Protein 2QAI (pdb70)

InterPro domains:
  IPR008218 ATPase, V1 complex, subunit F [PF01990] (3-89)
  IPR022944 ATPase, V1 complex, subunit F, bacterial/archaeal [MF_00312] (1-102)
  IPR036906 ATPase, V1 complex, subunit F superfamily [G3DSA:3.40.50.10580] (1-103)
  IPR036906 ATPase, V1 complex, subunit F superfamily [SSF159468] (3-101)

Solvent-accessible surface area: 10572 Å² total

Sequence (179 aa):
KIVVGDSDTVVGFRLAGVHEAYEYDESLESVERARNKLRELLERDDVGIILITERLAQRIGSLPEVKFPIILQIPDKFDILRDVVRRAIKIVVGDSDTVVGFRLAGVHEAYEYDESLESVERARNKLRELLERDDVGIILITERLAQRIGSLPEVKFPIILQIPDEDILRDVVRRAIGV

Structure (mmCIF, N/CA/C/O backbone):
data_2QAI
#
_entry.id   2QAI
#
_cell.length_a   55.814
_cell.length_b   55.814
_cell.length_c   159.177
_cell.angle_alpha   90.00
_cell.angle_beta   90.00
_cell.angle_gamma   90.00
#
_symmetry.space_group_name_H-M   'P 41 21 2'
#
loop_
_entity.id
_entity.type
_entity.pdbx_description
1 polymer 'V-type ATP synthase subunit F'
2 water water
#
loop_
_atom_site.group_PDB
_atom_site.id
_atom_site.type_symbol
_atom_site.label_atom_id
_atom_site.label_alt_id
_atom_site.label_comp_id
_atom_site.label_asym_id
_atom_site.label_entity_id
_atom_site.label_seq_id
_atom_site.pdbx_PDB_ins_code
_atom_site.Cartn_x
_atom_site.Cartn_y
_atom_site.Cartn_z
_atom_site.occupancy
_atom_site.B_iso_or_equiv
_atom_site.auth_seq_id
_atom_site.auth_comp_id
_atom_site.auth_asym_id
_atom_site.auth_atom_id
_atom_site.pdbx_PDB_model_num
ATOM 9 N N . LYS A 1 2 ? 9.969 34.844 57.094 1.00 47.09 2 LYS A N 1
ATOM 10 C CA . LYS A 1 2 ? 8.991 35.734 57.708 1.00 43.45 2 LYS A CA 1
ATOM 11 C C . LYS A 1 2 ? 9.010 35.908 59.220 1.00 38.37 2 LYS A C 1
ATOM 12 O O . LYS A 1 2 ? 9.509 35.066 59.971 1.00 39.25 2 LYS A O 1
ATOM 18 N N . ILE A 1 3 ? 8.457 37.036 59.644 1.00 35.59 3 ILE A N 1
ATOM 19 C CA . ILE A 1 3 ? 8.342 37.377 61.047 1.00 31.57 3 ILE A CA 1
ATOM 20 C C . ILE A 1 3 ? 6.851 37.326 61.361 1.00 32.08 3 ILE A C 1
ATOM 21 O O . ILE A 1 3 ? 6.045 38.051 60.758 1.00 28.18 3 ILE A O 1
ATOM 26 N N . VAL A 1 4 ? 6.499 36.462 62.306 1.00 30.79 4 VAL A N 1
ATOM 27 C CA . VAL A 1 4 ? 5.112 36.264 62.697 1.00 32.37 4 VAL A CA 1
ATOM 28 C C . VAL A 1 4 ? 4.823 36.670 64.131 1.00 31.77 4 VAL A C 1
ATOM 29 O O . VAL A 1 4 ? 5.625 36.422 65.033 1.00 35.29 4 VAL A O 1
ATOM 33 N N . VAL A 1 5 ? 3.671 37.301 64.335 1.00 30.22 5 VAL A N 1
ATOM 34 C CA . VAL A 1 5 ? 3.267 37.697 65.664 1.00 31.77 5 VAL A CA 1
ATOM 35 C C . VAL A 1 5 ? 1.980 36.973 66.065 1.00 34.62 5 VAL A C 1
ATOM 36 O O . VAL A 1 5 ? 1.029 36.866 65.277 1.00 33.57 5 VAL A O 1
ATOM 48 N N . GLY A 1 7 ? -0.779 36.953 69.314 1.00 25.58 7 GLY A N 1
ATOM 49 C CA . GLY A 1 7 ? -1.187 37.645 70.521 1.00 28.72 7 GLY A CA 1
ATOM 50 C C . GLY A 1 7 ? -2.650 38.067 70.495 1.00 30.91 7 GLY A C 1
ATOM 51 O O . GLY A 1 7 ? -3.421 37.626 69.644 1.00 31.68 7 GLY A O 1
ATOM 52 N N . ASP A 1 8 ? -3.025 38.918 71.441 1.00 34.06 8 ASP A N 1
ATOM 53 C CA . ASP A 1 8 ? -4.389 39.424 71.543 1.00 36.67 8 ASP A CA 1
ATOM 54 C C . ASP A 1 8 ? -4.605 40.434 70.427 1.00 36.91 8 ASP A C 1
ATOM 55 O O . ASP A 1 8 ? -3.649 40.869 69.776 1.00 39.10 8 ASP A O 1
ATOM 60 N N . SER A 1 9 ? -5.859 40.820 70.226 1.00 35.98 9 SER A N 1
ATOM 61 C CA . SER A 1 9 ? -6.216 41.771 69.180 1.00 38.48 9 SER A CA 1
ATOM 62 C C . SER A 1 9 ? -5.458 43.092 69.230 1.00 38.25 9 SER A C 1
ATOM 63 O O . SER A 1 9 ? -4.987 43.575 68.197 1.00 39.14 9 SER A O 1
ATOM 66 N N . ASP A 1 10 ? -5.338 43.683 70.414 1.00 40.40 10 ASP A N 1
ATOM 67 C CA . ASP A 1 10 ? -4.633 44.961 70.538 1.00 43.57 10 ASP A CA 1
ATOM 68 C C . ASP A 1 10 ? -3.187 44.857 70.087 1.00 41.14 10 ASP A C 1
ATOM 69 O O . ASP A 1 10 ? -2.744 45.577 69.188 1.00 42.80 10 ASP A O 1
ATOM 74 N N . THR A 1 11 ? -2.455 43.948 70.715 1.00 38.86 11 THR A N 1
ATOM 75 C CA . THR A 1 11 ? -1.056 43.750 70.390 1.00 39.92 11 THR A CA 1
ATOM 76 C C . THR A 1 11 ? -0.846 43.520 68.900 1.00 39.50 11 THR A C 1
ATOM 77 O O . THR A 1 11 ? 0.096 44.050 68.309 1.00 40.57 11 THR A O 1
ATOM 81 N N . VAL A 1 12 ? -1.730 42.731 68.297 1.00 39.05 12 VAL A N 1
ATOM 82 C CA . VAL A 1 12 ? -1.635 42.414 66.877 1.00 36.44 12 VAL A CA 1
ATOM 83 C C . VAL A 1 12 ? -1.807 43.637 65.971 1.00 36.74 12 VAL A C 1
ATOM 84 O O . VAL A 1 12 ? -1.096 43.782 64.981 1.00 39.41 12 VAL A O 1
ATOM 88 N N . VAL A 1 13 ? -2.747 44.514 66.308 1.00 37.76 13 VAL A N 1
ATOM 89 C CA . VAL A 1 13 ? -2.964 45.727 65.523 1.00 35.97 13 VAL A CA 1
ATOM 90 C C . VAL A 1 13 ? -1.645 46.489 65.400 1.00 32.22 13 VAL A C 1
ATOM 91 O O . VAL A 1 13 ? -1.182 46.779 64.298 1.00 30.09 13 VAL A O 1
ATOM 95 N N . GLY A 1 14 ? -1.055 46.813 66.550 1.00 31.65 14 GLY A N 1
ATOM 96 C CA . GLY A 1 14 ? 0.196 47.550 66.580 1.00 29.38 14 GLY A CA 1
ATOM 97 C C . GLY A 1 14 ? 1.313 46.912 65.779 1.00 28.90 14 GLY A C 1
ATOM 98 O O . GLY A 1 14 ? 1.948 47.568 64.948 1.00 28.29 14 GLY A O 1
ATOM 99 N N . PHE A 1 15 ? 1.543 45.625 66.016 1.00 30.33 15 PHE A N 1
ATOM 100 C CA . PHE A 1 15 ? 2.596 44.905 65.317 1.00 32.88 15 PHE A CA 1
ATOM 101 C C . PHE A 1 15 ? 2.379 44.793 63.808 1.00 35.76 15 PHE A C 1
ATOM 102 O O . PHE A 1 15 ? 3.348 44.718 63.049 1.00 36.58 15 PHE A O 1
ATOM 110 N N . ARG A 1 16 ? 1.123 44.782 63.370 1.00 36.66 16 ARG A N 1
ATOM 111 C CA . ARG A 1 16 ? 0.828 44.719 61.938 1.00 39.47 16 ARG A CA 1
ATOM 112 C C . ARG A 1 16 ? 1.158 46.083 61.328 1.00 40.66 16 ARG A C 1
ATOM 113 O O . ARG A 1 16 ? 1.731 46.172 60.246 1.00 43.81 16 ARG A O 1
ATOM 121 N N . LEU A 1 17 ? 0.791 47.146 62.035 1.00 42.17 17 LEU A N 1
ATOM 122 C CA . LEU A 1 17 ? 1.069 48.500 61.573 1.00 44.77 17 LEU A CA 1
ATOM 123 C C . LEU A 1 17 ? 2.576 48.746 61.607 1.00 45.66 17 LEU A C 1
ATOM 124 O O . LEU A 1 17 ? 3.094 49.594 60.877 1.00 49.48 17 LEU A O 1
ATOM 129 N N . ALA A 1 18 ? 3.274 47.988 62.451 1.00 43.69 18 ALA A N 1
ATOM 130 C CA . ALA A 1 18 ? 4.716 48.141 62.616 1.00 39.28 18 ALA A CA 1
ATOM 131 C C . ALA A 1 18 ? 5.591 47.356 61.633 1.00 37.26 18 ALA A C 1
ATOM 132 O O . ALA A 1 18 ? 6.805 47.588 61.572 1.00 37.81 18 ALA A O 1
ATOM 134 N N . GLY A 1 19 ? 5.004 46.417 60.888 1.00 33.82 19 GLY A N 1
ATOM 135 C CA . GLY A 1 19 ? 5.798 45.691 59.907 1.00 33.96 19 GLY A CA 1
ATOM 136 C C . GLY A 1 19 ? 5.928 44.171 59.889 1.00 38.99 19 GLY A C 1
ATOM 137 O O . GLY A 1 19 ? 6.623 43.637 59.013 1.00 36.45 19 GLY A O 1
ATOM 138 N N . VAL A 1 20 ? 5.298 43.450 60.816 1.00 36.58 20 VAL A N 1
ATOM 139 C CA . VAL A 1 20 ? 5.420 41.991 60.781 1.00 35.56 20 VAL A CA 1
ATOM 140 C C . VAL A 1 20 ? 4.798 41.443 59.482 1.00 35.84 20 VAL A C 1
ATOM 141 O O . VAL A 1 20 ? 3.930 42.075 58.882 1.00 31.35 20 VAL A O 1
ATOM 145 N N . HIS A 1 21 ? 5.245 40.268 59.053 1.00 35.08 21 HIS A N 1
ATOM 146 C CA . HIS A 1 21 ? 4.745 39.666 57.818 1.00 37.17 21 HIS A CA 1
ATOM 147 C C . HIS A 1 21 ? 3.417 38.921 57.998 1.00 38.93 21 HIS A C 1
ATOM 148 O O . HIS A 1 21 ? 2.603 38.875 57.074 1.00 37.46 21 HIS A O 1
ATOM 155 N N . GLU A 1 22 ? 3.217 38.333 59.180 1.00 35.85 22 GLU A N 1
ATOM 156 C CA . GLU A 1 22 ? 1.998 37.581 59.490 1.00 34.03 22 GLU A CA 1
ATOM 157 C C . GLU A 1 22 ? 1.589 37.736 60.951 1.00 33.77 22 GLU A C 1
ATOM 158 O O . GLU A 1 22 ? 2.435 37.805 61.851 1.00 33.01 22 GLU A O 1
ATOM 164 N N . ALA A 1 23 ? 0.279 37.749 61.174 1.00 33.24 23 ALA A N 1
ATOM 165 C CA . ALA A 1 23 ? -0.279 37.888 62.509 1.00 30.97 23 ALA A CA 1
ATOM 166 C C . ALA A 1 23 ? -1.464 36.943 62.734 1.00 32.76 23 ALA A C 1
ATOM 167 O O . ALA A 1 23 ? -2.267 36.698 61.830 1.00 34.57 23 ALA A O 1
ATOM 169 N N . TYR A 1 24 ? -1.550 36.414 63.951 1.00 32.87 24 TYR A N 1
ATOM 170 C CA . TYR A 1 24 ? -2.632 35.525 64.364 1.00 30.42 24 TYR A CA 1
ATOM 171 C C . TYR A 1 24 ? -3.115 36.038 65.725 1.00 31.72 24 TYR A C 1
ATOM 172 O O . TYR A 1 24 ? -2.315 36.233 66.645 1.00 28.48 24 TYR A O 1
ATOM 181 N N . GLU A 1 25 ? -4.419 36.295 65.823 1.00 30.23 25 GLU A N 1
ATOM 182 C CA . GLU A 1 25 ? -5.029 36.820 67.042 1.00 34.75 25 GLU A CA 1
ATOM 183 C C . GLU A 1 25 ? -5.721 35.752 67.887 1.00 34.18 25 GLU A C 1
ATOM 184 O O . GLU A 1 25 ? -6.361 34.842 67.356 1.00 32.29 25 GLU A O 1
ATOM 190 N N . TYR A 1 26 ? -5.611 35.888 69.205 1.00 33.44 26 TYR A N 1
ATOM 191 C CA . TYR A 1 26 ? -6.225 34.939 70.126 1.00 33.48 26 TYR A CA 1
ATOM 192 C C . TYR A 1 26 ? -6.663 35.621 71.418 1.00 34.58 26 TYR A C 1
ATOM 193 O O . TYR A 1 26 ? -6.111 36.657 71.804 1.00 32.87 26 TYR A O 1
ATOM 202 N N . ASP A 1 27 ? -7.674 35.048 72.069 1.00 33.65 27 ASP A N 1
ATOM 203 C CA . ASP A 1 27 ? -8.136 35.562 73.346 1.00 32.63 27 ASP A CA 1
ATOM 204 C C . ASP A 1 27 ? -7.774 34.467 74.343 1.00 32.67 27 ASP A C 1
ATOM 205 O O . ASP A 1 27 ? -7.094 33.505 73.978 1.00 35.01 27 ASP A O 1
ATOM 210 N N . GLU A 1 28 ? -8.221 34.578 75.585 1.00 33.00 28 GLU A N 1
ATOM 211 C CA . GLU A 1 28 ? -7.843 33.569 76.560 1.00 35.43 28 GLU A CA 1
ATOM 212 C C . GLU A 1 28 ? -8.795 32.411 76.805 1.00 32.85 28 GLU A C 1
ATOM 213 O O . GLU A 1 28 ? -8.592 31.638 77.740 1.00 32.99 28 GLU A O 1
ATOM 219 N N . SER A 1 29 ? -9.826 32.282 75.975 1.00 31.81 29 SER A N 1
ATOM 220 C CA . SER A 1 29 ? -10.760 31.171 76.118 1.00 30.72 29 SER A CA 1
ATOM 221 C C . SER A 1 29 ? -9.963 29.895 75.860 1.00 31.55 29 SER A C 1
ATOM 222 O O . SER A 1 29 ? -8.932 29.930 75.188 1.00 33.01 29 SER A O 1
ATOM 225 N N . LEU A 1 30 ? -10.427 28.774 76.400 1.00 33.88 30 LEU A N 1
ATOM 226 C CA . LEU A 1 30 ? -9.728 27.504 76.202 1.00 32.43 30 LEU A CA 1
ATOM 227 C C . LEU A 1 30 ? -9.576 27.119 74.727 1.00 32.92 30 LEU A C 1
ATOM 228 O O . LEU A 1 30 ? -8.522 26.622 74.320 1.00 32.11 30 LEU A O 1
ATOM 233 N N . GLU A 1 31 ? -10.626 27.355 73.938 1.00 33.39 31 GLU A N 1
ATOM 234 C CA . GLU A 1 31 ? -10.623 27.026 72.510 1.00 38.85 31 GLU A CA 1
ATOM 235 C C . GLU A 1 31 ? -9.593 27.842 71.739 1.00 34.85 31 GLU A C 1
ATOM 236 O O . GLU A 1 31 ? -8.837 27.308 70.929 1.00 36.37 31 GLU A O 1
ATOM 242 N N . SER A 1 32 ? -9.581 29.146 71.987 1.00 33.06 32 SER A N 1
ATOM 243 C CA . SER A 1 32 ? -8.638 30.032 71.325 1.00 33.35 32 SER A CA 1
ATOM 244 C C . SER A 1 32 ? -7.198 29.623 71.653 1.00 32.39 32 SER A C 1
ATOM 245 O O . SER A 1 32 ? -6.335 29.587 70.771 1.00 31.92 32 SER A O 1
ATOM 248 N N . VAL A 1 33 ? -6.947 29.309 72.922 1.00 33.15 33 VAL A N 1
ATOM 249 C CA . VAL A 1 33 ? -5.609 28.916 73.359 1.00 29.88 33 VAL A CA 1
ATOM 250 C C . VAL A 1 33 ? -5.182 27.620 72.682 1.00 30.23 33 VAL A C 1
ATOM 251 O O . VAL A 1 33 ? -4.014 27.455 72.301 1.00 30.80 33 VAL A O 1
ATOM 255 N N . GLU A 1 34 ? -6.139 26.710 72.524 1.00 31.90 34 GLU A N 1
ATOM 256 C CA . GLU A 1 34 ? -5.892 25.432 71.869 1.00 33.10 34 GLU A CA 1
ATOM 257 C C . GLU A 1 34 ? -5.530 25.676 70.405 1.00 33.19 34 GLU A C 1
ATOM 258 O O . GLU A 1 34 ? -4.647 25.006 69.860 1.00 35.05 34 GLU A O 1
ATOM 264 N N . ARG A 1 35 ? -6.214 26.632 69.773 1.00 32.43 35 ARG A N 1
ATOM 265 C CA . ARG A 1 35 ? -5.933 26.966 68.373 1.00 35.48 35 ARG A CA 1
ATOM 266 C C . ARG A 1 35 ? -4.535 27.566 68.224 1.00 33.81 35 ARG A C 1
ATOM 267 O O . ARG A 1 35 ? -3.801 27.225 67.296 1.00 35.21 35 ARG A O 1
ATOM 275 N N . ALA A 1 36 ? -4.169 28.456 69.139 1.00 35.67 36 ALA A N 1
ATOM 276 C CA . ALA A 1 36 ? -2.843 29.081 69.104 1.00 35.81 36 ALA A CA 1
ATOM 277 C C . ALA A 1 36 ? -1.795 27.998 69.302 1.00 33.99 36 ALA A C 1
ATOM 278 O O . ALA A 1 36 ? -0.738 28.012 68.679 1.00 36.54 36 ALA A O 1
ATOM 280 N N . ARG A 1 37 ? -2.107 27.057 70.183 1.00 36.03 37 ARG A N 1
ATOM 281 C CA . ARG A 1 37 ? -1.212 25.953 70.487 1.00 37.45 37 ARG A CA 1
ATOM 282 C C . ARG A 1 37 ? -0.930 25.171 69.201 1.00 40.25 37 ARG A C 1
ATOM 283 O O . ARG A 1 37 ? 0.227 24.858 68.899 1.00 42.21 37 ARG A O 1
ATOM 291 N N . ASN A 1 38 ? -1.979 24.870 68.432 1.00 42.02 38 ASN A N 1
ATOM 292 C CA . ASN A 1 38 ? -1.802 24.145 67.171 1.00 40.43 38 ASN A CA 1
ATOM 293 C C . ASN A 1 38 ? -1.140 25.042 66.124 1.00 39.25 38 ASN A C 1
ATOM 294 O O . ASN A 1 38 ? -0.355 24.572 65.300 1.00 37.40 38 ASN A O 1
ATOM 299 N N . LYS A 1 39 ? -1.466 26.331 66.149 1.00 37.79 39 LYS A N 1
ATOM 300 C CA . LYS A 1 39 ? -0.869 27.272 65.209 1.00 37.48 39 LYS A CA 1
ATOM 301 C C . LYS A 1 39 ? 0.643 27.303 65.434 1.00 38.05 39 LYS A C 1
ATOM 302 O O . LYS A 1 39 ? 1.424 27.204 64.487 1.00 40.13 39 LYS A O 1
ATOM 308 N N . LEU A 1 40 ? 1.051 27.416 66.695 1.00 37.85 40 LEU A N 1
ATOM 309 C CA . LEU A 1 40 ? 2.472 27.453 67.026 1.00 39.58 40 LEU A CA 1
ATOM 310 C C . LEU A 1 40 ? 3.195 26.213 66.516 1.00 39.63 40 LEU A C 1
ATOM 311 O O . LEU A 1 40 ? 4.296 26.309 65.977 1.00 43.39 40 LEU A O 1
ATOM 316 N N . ARG A 1 41 ? 2.574 25.051 66.677 1.00 43.39 41 ARG A N 1
ATOM 317 C CA . ARG A 1 41 ? 3.181 23.806 66.213 1.00 45.17 41 ARG A CA 1
ATOM 318 C C . ARG A 1 41 ? 3.346 23.870 64.700 1.00 44.68 41 ARG A C 1
ATOM 319 O O . ARG A 1 41 ? 4.321 23.362 64.146 1.00 45.51 41 ARG A O 1
ATOM 321 N N . GLU A 1 42 ? 2.390 24.519 64.044 1.00 43.79 42 GLU A N 1
ATOM 322 C CA . GLU A 1 42 ? 2.393 24.662 62.591 1.00 44.82 42 GLU A CA 1
ATOM 323 C C . GLU A 1 42 ? 3.507 25.583 62.104 1.00 43.36 42 GLU A C 1
ATOM 324 O O . GLU A 1 42 ? 4.219 25.262 61.156 1.00 47.69 42 GLU A O 1
ATOM 330 N N . LEU A 1 43 ? 3.642 26.736 62.750 1.00 44.33 43 LEU A N 1
ATOM 331 C CA . LEU A 1 43 ? 4.664 27.705 62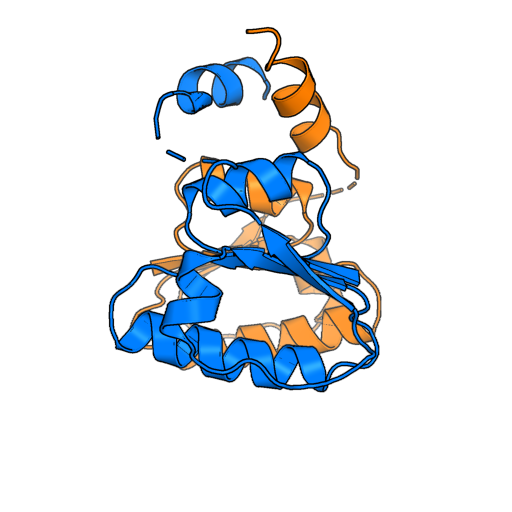.387 1.00 43.76 43 LEU A CA 1
ATOM 332 C C . LEU A 1 43 ? 6.064 27.114 62.558 1.00 44.54 43 LEU A C 1
ATOM 333 O O . LEU A 1 43 ? 6.981 27.449 61.807 1.00 46.18 43 LEU A O 1
ATOM 338 N N . LEU A 1 44 ? 6.226 26.231 63.538 1.00 47.77 44 LEU A N 1
ATOM 339 C CA . LEU A 1 44 ? 7.522 25.596 63.773 1.00 50.97 44 LEU A CA 1
ATOM 340 C C . LEU A 1 44 ? 7.908 24.670 62.619 1.00 52.30 44 LEU A C 1
ATOM 341 O O . LEU A 1 44 ? 9.090 24.426 62.385 1.00 53.10 44 LEU A O 1
ATOM 346 N N . GLU A 1 45 ? 6.909 24.158 61.904 1.00 52.92 45 GLU A N 1
ATOM 347 C CA . GLU A 1 45 ? 7.153 23.252 60.783 1.00 57.64 45 GLU A CA 1
ATOM 348 C C . GLU A 1 45 ? 7.297 23.935 59.425 1.00 55.27 45 GLU A C 1
ATOM 349 O O . GLU A 1 45 ? 7.589 23.275 58.430 1.00 60.31 45 GLU A O 1
ATOM 355 N N . ARG A 1 46 ? 7.082 25.246 59.372 1.00 52.64 46 ARG A N 1
ATOM 356 C CA . ARG A 1 46 ? 7.221 25.968 58.113 1.00 47.85 46 ARG A CA 1
ATOM 357 C C . ARG A 1 46 ? 8.679 26.384 57.917 1.00 51.61 46 ARG A C 1
ATOM 358 O O . ARG A 1 46 ? 9.321 26.903 58.832 1.00 55.14 46 ARG A O 1
ATOM 366 N N . ASP A 1 47 ? 9.200 26.145 56.718 1.00 51.44 47 ASP A N 1
ATOM 367 C CA . ASP A 1 47 ? 10.583 26.472 56.402 1.00 47.91 47 ASP A CA 1
ATOM 368 C C . ASP A 1 47 ? 10.756 27.937 56.020 1.00 45.26 47 ASP A C 1
ATOM 369 O O . ASP A 1 47 ? 11.880 28.396 55.794 1.00 45.41 47 ASP A O 1
ATOM 374 N N . ASP A 1 48 ? 9.650 28.671 55.953 1.00 41.07 48 ASP A N 1
ATOM 375 C CA . ASP A 1 48 ? 9.708 30.079 55.571 1.00 40.13 48 ASP A CA 1
ATOM 376 C C . ASP A 1 48 ? 9.445 31.038 56.740 1.00 38.76 48 ASP A C 1
ATOM 377 O O . ASP A 1 48 ? 9.241 32.239 56.534 1.00 38.94 48 ASP A O 1
ATOM 382 N N . VAL A 1 49 ? 9.443 30.505 57.959 1.00 37.52 49 VAL A N 1
ATOM 383 C CA . VAL A 1 49 ? 9.216 31.319 59.154 1.00 38.51 49 VAL A CA 1
ATOM 384 C C . VAL A 1 49 ? 10.504 31.388 59.980 1.00 38.33 49 VAL A C 1
ATOM 385 O O . VAL A 1 49 ? 11.003 30.367 60.452 1.00 35.59 49 VAL A O 1
ATOM 389 N N . GLY A 1 50 ? 11.032 32.596 60.159 1.00 37.09 50 GLY A N 1
ATOM 390 C CA . GLY A 1 50 ? 12.264 32.742 60.912 1.00 37.75 50 GLY A CA 1
ATOM 391 C C . GLY A 1 50 ? 12.124 33.295 62.317 1.00 37.11 50 GLY A C 1
ATOM 392 O O . GLY A 1 50 ? 12.914 32.950 63.199 1.00 37.22 50 GLY A O 1
ATOM 393 N N . ILE A 1 51 ? 11.127 34.150 62.531 1.00 37.87 51 ILE A N 1
ATOM 394 C CA . ILE A 1 51 ? 10.911 34.753 63.842 1.00 36.17 51 ILE A CA 1
ATOM 395 C C . ILE A 1 51 ? 9.454 34.791 64.298 1.00 34.91 51 ILE A C 1
ATOM 396 O O . ILE A 1 51 ? 8.573 35.308 63.605 1.00 31.16 51 ILE A O 1
ATOM 401 N N . ILE A 1 52 ? 9.219 34.259 65.490 1.00 36.10 52 ILE A N 1
ATOM 402 C CA . ILE A 1 52 ? 7.888 34.258 66.064 1.00 34.21 52 ILE A CA 1
ATOM 403 C C . ILE A 1 52 ? 7.858 35.150 67.302 1.00 31.61 52 ILE A C 1
ATOM 404 O O . ILE A 1 52 ? 8.573 34.906 68.272 1.00 33.58 52 ILE A O 1
ATOM 409 N N . LEU A 1 53 ? 7.031 36.186 67.248 1.00 31.45 53 LEU A N 1
ATOM 410 C CA . LEU A 1 53 ? 6.856 37.109 68.359 1.00 30.14 53 LEU A CA 1
ATOM 411 C C . LEU A 1 53 ? 5.536 36.720 69.022 1.00 31.80 53 LEU A C 1
ATOM 412 O O . LEU A 1 53 ? 4.481 36.764 68.386 1.00 31.62 53 LEU A O 1
ATOM 417 N N . ILE A 1 54 ? 5.595 36.338 70.291 1.00 31.43 54 ILE A N 1
ATOM 418 C CA . ILE A 1 54 ? 4.397 35.946 70.996 1.00 32.04 54 ILE A CA 1
ATOM 419 C C . ILE A 1 54 ? 4.289 36.640 72.340 1.00 31.61 54 ILE A C 1
ATOM 420 O O . ILE A 1 54 ? 5.282 36.791 73.053 1.00 32.19 54 ILE A O 1
ATOM 425 N N . THR A 1 55 ? 3.077 37.082 72.668 1.00 31.07 55 THR A N 1
ATOM 426 C CA . THR A 1 55 ? 2.832 37.758 73.936 1.00 33.58 55 THR A CA 1
ATOM 427 C C . THR A 1 55 ? 3.112 36.810 75.093 1.00 33.13 55 THR A C 1
ATOM 428 O O . THR A 1 55 ? 2.833 35.601 75.022 1.00 35.10 55 THR A O 1
ATOM 432 N N . GLU A 1 56 ? 3.664 37.378 76.154 1.00 34.21 56 GLU A N 1
ATOM 433 C CA . GLU A 1 56 ? 3.996 36.646 77.369 1.00 38.46 56 GLU A CA 1
ATOM 434 C C . GLU A 1 56 ? 2.779 35.872 77.892 1.00 34.06 56 GLU A C 1
ATOM 435 O O . GLU A 1 56 ? 2.884 34.698 78.246 1.00 35.60 56 GLU A O 1
ATOM 441 N N . ARG A 1 57 ? 1.621 36.525 77.926 1.00 31.65 57 ARG A N 1
ATOM 442 C CA . ARG A 1 57 ? 0.412 35.870 78.412 1.00 35.40 57 ARG A CA 1
ATOM 443 C C . ARG A 1 57 ? 0.051 34.636 77.586 1.00 34.86 57 ARG A C 1
ATOM 444 O O . ARG A 1 57 ? -0.154 33.547 78.138 1.00 33.32 57 ARG A O 1
ATOM 452 N N . LEU A 1 58 ? -0.024 34.803 76.267 1.00 31.32 58 LEU A N 1
ATOM 453 C CA . LEU A 1 58 ? -0.376 33.688 75.392 1.00 29.62 58 LEU A CA 1
ATOM 454 C C . LEU A 1 58 ? 0.619 32.540 75.548 1.00 29.31 58 LEU A C 1
ATOM 455 O O . LEU A 1 58 ? 0.223 31.373 75.613 1.00 29.77 58 LEU A O 1
ATOM 460 N N . ALA A 1 59 ? 1.909 32.872 75.609 1.00 28.78 59 ALA A N 1
ATOM 461 C CA . ALA A 1 59 ? 2.941 31.850 75.761 1.00 28.72 59 ALA A CA 1
ATOM 462 C C . ALA A 1 59 ? 2.700 31.055 77.037 1.00 29.42 59 ALA A C 1
ATOM 463 O O . ALA A 1 59 ? 2.882 29.835 77.067 1.00 29.66 59 ALA A O 1
ATOM 465 N N . GLN A 1 60 ? 2.295 31.751 78.094 1.00 29.22 60 GLN A N 1
ATOM 466 C CA . GLN A 1 60 ? 2.037 31.082 79.357 1.00 30.97 60 GLN A CA 1
ATOM 467 C C . GLN A 1 60 ? 0.736 30.279 79.302 1.00 32.00 60 GLN A C 1
ATOM 468 O O . GLN A 1 60 ? 0.635 29.236 79.948 1.00 31.95 60 GLN A O 1
ATOM 474 N N . ARG A 1 61 ? -0.253 30.763 78.542 1.00 29.57 61 ARG A N 1
ATOM 475 C CA . ARG A 1 61 ? -1.525 30.041 78.398 1.00 30.19 61 ARG A CA 1
ATOM 476 C C . ARG A 1 61 ? -1.271 28.749 77.642 1.00 31.04 61 ARG A C 1
ATOM 477 O O . ARG A 1 61 ? -1.831 27.703 77.972 1.00 34.95 61 ARG A O 1
ATOM 485 N N . ILE A 1 62 ? -0.443 28.832 76.608 1.00 33.24 62 ILE A N 1
ATOM 486 C CA . ILE A 1 62 ? -0.120 27.651 75.813 1.00 33.83 62 ILE A CA 1
ATOM 487 C C . ILE A 1 62 ? 0.606 26.652 76.702 1.00 36.73 62 ILE A C 1
ATOM 488 O O . ILE A 1 62 ? 0.302 25.460 76.684 1.00 41.27 62 ILE A O 1
ATOM 493 N N . GLY A 1 63 ? 1.551 27.146 77.496 1.00 40.82 63 GLY A N 1
ATOM 494 C CA . GLY A 1 63 ? 2.293 26.272 78.385 1.00 48.27 63 GLY A CA 1
ATOM 495 C C . GLY A 1 63 ? 3.785 26.310 78.150 1.00 54.81 63 GLY A C 1
ATOM 496 O O . GLY A 1 63 ? 4.333 27.331 77.729 1.00 59.83 63 GLY A O 1
ATOM 497 N N . SER A 1 64 ? 4.455 25.201 78.429 1.00 61.35 64 SER A N 1
ATOM 498 C CA . SER A 1 64 ? 5.897 25.134 78.225 1.00 67.03 64 SER A CA 1
ATOM 499 C C . SER A 1 64 ? 6.205 25.103 76.730 1.00 68.69 64 SER A C 1
ATOM 500 O O . SER A 1 64 ? 6.087 24.063 76.077 1.00 67.02 64 SER A O 1
ATOM 503 N N . LEU A 1 65 ? 6.578 26.262 76.195 1.00 70.75 65 LEU A N 1
ATOM 504 C CA . LEU A 1 65 ? 6.908 26.394 74.785 1.00 71.11 65 LEU A CA 1
ATOM 505 C C . LEU A 1 65 ? 8.049 25.467 74.398 1.00 75.13 65 LEU A C 1
ATOM 506 O O . LEU A 1 65 ? 8.907 25.150 75.223 1.00 74.48 65 LEU A O 1
ATOM 511 N N . PRO A 1 66 ? 8.078 25.028 73.127 1.00 79.27 66 PRO A N 1
ATOM 512 C CA . PRO A 1 66 ? 9.126 24.129 72.635 1.00 80.79 66 PRO A CA 1
ATOM 513 C C . PRO A 1 66 ? 10.521 24.723 72.794 1.00 81.74 66 PRO A C 1
ATOM 514 O O . PRO A 1 66 ? 10.693 25.943 72.788 1.00 81.14 66 PRO A O 1
ATOM 518 N N . GLU A 1 67 ? 11.514 23.853 72.941 1.00 82.34 67 GLU A N 1
ATOM 519 C CA . GLU A 1 67 ? 12.890 24.299 73.101 1.00 82.65 67 GLU A CA 1
ATOM 520 C C . GLU A 1 67 ? 13.636 24.127 71.785 1.00 79.81 67 GLU A C 1
ATOM 521 O O . GLU A 1 67 ? 14.302 23.117 71.564 1.00 79.30 67 GLU A O 1
ATOM 527 N N . VAL A 1 68 ? 13.511 25.118 70.911 1.00 78.21 68 VAL A N 1
ATOM 528 C CA . VAL A 1 68 ? 14.180 25.086 69.618 1.00 74.95 68 VAL A CA 1
ATOM 5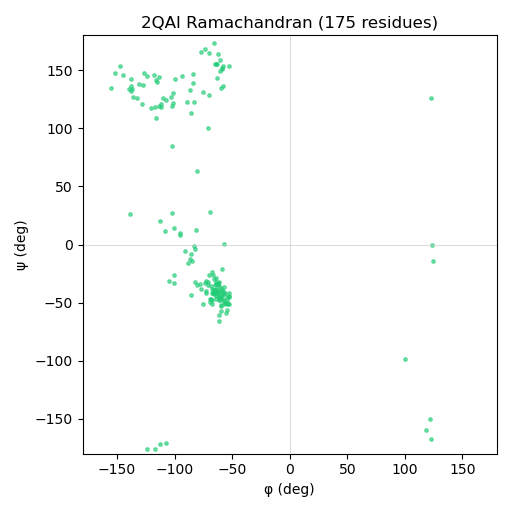29 C C . VAL A 1 68 ? 14.984 26.365 69.434 1.00 73.38 68 VAL A C 1
ATOM 530 O O . VAL A 1 68 ? 14.598 27.424 69.931 1.00 72.81 68 VAL A O 1
ATOM 534 N N . LYS A 1 69 ? 16.103 26.264 68.723 1.00 70.94 69 LYS A N 1
ATOM 535 C CA . LYS A 1 69 ? 16.956 27.421 68.485 1.00 66.56 69 LYS A CA 1
ATOM 536 C C . LYS A 1 69 ? 16.514 28.149 67.224 1.00 63.26 69 LYS A C 1
ATOM 537 O O . LYS A 1 69 ? 16.897 29.294 66.986 1.00 61.99 69 LYS A O 1
ATOM 539 N N . PHE A 1 70 ? 15.702 27.479 66.415 1.00 59.76 70 PHE A N 1
ATOM 540 C CA . PHE A 1 70 ? 15.208 28.085 65.188 1.00 58.68 70 PHE A CA 1
ATOM 541 C C . PHE A 1 70 ? 13.899 27.426 64.767 1.00 56.41 70 PHE A C 1
ATOM 542 O O . PHE A 1 70 ? 13.775 26.202 64.792 1.00 56.09 70 PHE A O 1
ATOM 550 N N . PRO A 1 71 ? 12.897 28.236 64.387 1.00 51.70 71 PRO A N 1
ATOM 551 C CA . PRO A 1 71 ? 12.930 29.702 64.332 1.00 47.28 71 PRO A CA 1
ATOM 552 C C . PRO A 1 71 ? 13.154 30.366 65.690 1.00 43.60 71 PRO A C 1
ATOM 553 O O . PRO A 1 71 ? 12.998 29.741 66.743 1.00 41.77 71 PRO A O 1
ATOM 557 N N . ILE A 1 72 ? 13.527 31.641 65.648 1.00 41.80 72 ILE A N 1
ATOM 558 C CA . ILE A 1 72 ? 13.773 32.423 66.854 1.00 39.52 72 ILE A CA 1
ATOM 559 C C . ILE A 1 72 ? 12.427 32.777 67.471 1.00 39.73 72 ILE A C 1
ATOM 560 O O . ILE A 1 72 ? 11.530 33.262 66.774 1.00 39.33 72 ILE A O 1
ATOM 565 N N . ILE A 1 73 ? 12.283 32.544 68.770 1.00 39.30 73 ILE A N 1
ATOM 566 C CA . ILE A 1 73 ? 11.033 32.860 69.448 1.00 40.00 73 ILE A CA 1
ATOM 567 C C . ILE A 1 73 ? 11.242 33.922 70.518 1.00 39.03 73 ILE A C 1
ATOM 568 O O . ILE A 1 73 ? 11.994 33.720 71.466 1.00 35.99 73 ILE A O 1
ATOM 573 N N . LEU A 1 74 ? 10.572 35.057 70.355 1.00 39.12 74 LEU A N 1
ATOM 574 C CA . LEU A 1 74 ? 10.680 36.155 71.308 1.00 38.06 74 LEU A CA 1
ATOM 575 C C . LEU A 1 74 ? 9.344 36.405 71.983 1.00 38.65 74 LEU A C 1
ATOM 576 O O . LEU A 1 74 ? 8.290 36.337 71.347 1.00 34.95 74 LEU A O 1
ATOM 581 N N . GLN A 1 75 ? 9.394 36.713 73.271 1.00 34.96 75 GLN A N 1
ATOM 582 C CA . GLN A 1 75 ? 8.181 37.000 74.001 1.00 35.69 75 GLN A CA 1
ATOM 583 C C . GLN A 1 75 ? 8.017 38.499 74.164 1.00 37.08 75 GLN A C 1
ATOM 584 O O . GLN A 1 75 ? 8.951 39.201 74.547 1.00 38.98 75 GLN A O 1
ATOM 590 N N . ILE A 1 76 ? 6.833 38.994 73.833 1.00 33.98 76 ILE A N 1
ATOM 591 C CA . ILE A 1 76 ? 6.560 40.409 73.977 1.00 33.06 76 ILE A CA 1
ATOM 592 C C . ILE A 1 76 ? 6.172 40.617 75.440 1.00 40.78 76 ILE A C 1
ATOM 593 O O . ILE A 1 76 ? 5.243 39.975 75.946 1.00 38.49 76 ILE A O 1
ATOM 598 N N . PRO A 1 77 ? 6.900 41.491 76.151 1.00 47.12 77 PRO A N 1
ATOM 599 C CA . PRO A 1 77 ? 6.545 41.707 77.555 1.00 50.35 77 PRO A CA 1
ATOM 600 C C . PRO A 1 77 ? 5.126 42.248 77.660 1.00 54.05 77 PRO A C 1
ATOM 601 O O . PRO A 1 77 ? 4.649 42.944 76.762 1.00 52.58 77 PRO A O 1
ATOM 605 N N . ASP A 1 78 ? 4.458 41.910 78.757 1.00 59.72 78 ASP A N 1
ATOM 606 C CA . ASP A 1 78 ? 3.083 42.323 79.001 1.00 65.91 78 ASP A CA 1
ATOM 607 C C . ASP A 1 78 ? 2.846 43.834 78.978 1.00 69.53 78 ASP A C 1
ATOM 608 O O . ASP A 1 78 ? 1.723 44.289 79.177 1.00 72.73 78 ASP A O 1
ATOM 613 N N . LYS A 1 79 ? 3.894 44.612 78.732 1.00 77.10 79 LYS A N 1
ATOM 614 C CA . LYS A 1 79 ? 3.763 46.066 78.674 1.00 81.01 79 LYS A CA 1
ATOM 615 C C . LYS A 1 79 ? 3.333 46.496 77.269 1.00 83.82 79 LYS A C 1
ATOM 616 O O . LYS A 1 79 ? 2.465 47.356 77.108 1.00 82.49 79 LYS A O 1
ATOM 618 N N . PHE A 1 80 ? 3.948 45.888 76.257 1.00 86.41 80 PHE A N 1
ATOM 619 C CA . PHE A 1 80 ? 3.631 46.193 74.864 1.00 86.99 80 PHE A CA 1
ATOM 620 C C . PHE A 1 80 ? 2.449 45.354 74.398 1.00 86.69 80 PHE A C 1
ATOM 621 O O . PHE A 1 80 ? 1.435 45.888 73.953 1.00 86.71 80 PHE A O 1
ATOM 629 N N . ASP A 1 87 ? -10.715 51.537 71.070 1.00 98.99 87 ASP A N 1
ATOM 630 C CA . ASP A 1 87 ? -11.196 52.288 69.917 1.00 98.62 87 ASP A CA 1
ATOM 631 C C . ASP A 1 87 ? -10.534 53.659 69.858 1.00 98.94 87 ASP A C 1
ATOM 632 O O . ASP A 1 87 ? -11.107 54.614 69.332 1.00 98.27 87 ASP A O 1
ATOM 634 N N . ILE A 1 88 ? -9.325 53.748 70.404 1.00 99.73 88 ILE A N 1
ATOM 635 C CA . ILE A 1 88 ? -8.576 55.001 70.421 1.00 98.64 88 ILE A CA 1
ATOM 636 C C . ILE A 1 88 ? -7.901 55.226 69.074 1.00 96.80 88 ILE A C 1
ATOM 637 O O . ILE A 1 88 ? -7.777 56.359 68.602 1.00 95.94 88 ILE A O 1
ATOM 639 N N . LEU A 1 89 ? -7.471 54.133 68.459 1.00 94.82 89 LEU A N 1
ATOM 640 C CA . LEU A 1 89 ? -6.802 54.188 67.170 1.00 93.43 89 LEU A CA 1
ATOM 641 C C . LEU A 1 89 ? -7.838 54.305 66.052 1.00 91.55 89 LEU A C 1
ATOM 642 O O . LEU A 1 89 ? -7.518 54.138 64.872 1.00 90.07 89 LEU A O 1
ATOM 647 N N . ARG A 1 90 ? -9.082 54.594 66.430 1.00 88.83 90 ARG A N 1
ATOM 648 C CA . ARG A 1 90 ? -10.159 54.734 65.455 1.00 86.66 90 ARG A CA 1
ATOM 649 C C . ARG A 1 90 ? -10.080 56.095 64.775 1.00 85.17 90 ARG A C 1
ATOM 650 O O . ARG A 1 90 ? -10.409 56.230 63.597 1.00 85.39 90 ARG A O 1
ATOM 658 N N . ASP A 1 91 ? -9.640 57.103 65.522 1.00 83.11 91 ASP A N 1
ATOM 659 C CA . ASP A 1 91 ? -9.502 58.446 64.978 1.00 79.94 91 ASP A CA 1
ATOM 660 C C . ASP A 1 91 ? -8.241 58.486 64.126 1.00 77.50 91 ASP A C 1
ATOM 661 O O . ASP A 1 91 ? -8.201 59.128 63.075 1.00 74.67 91 ASP A O 1
ATOM 663 N N . VAL A 1 92 ? -7.213 57.788 64.596 1.00 76.58 92 VAL A N 1
ATOM 664 C CA . VAL A 1 92 ? -5.938 57.724 63.897 1.00 75.12 92 VAL A CA 1
ATOM 665 C C . VAL A 1 92 ? -6.116 57.028 62.554 1.00 75.93 92 VAL A C 1
ATOM 666 O O . VAL A 1 92 ? -5.569 57.463 61.542 1.00 75.85 92 VAL A O 1
ATOM 670 N N . VAL A 1 93 ? -6.888 55.947 62.550 1.00 77.16 93 VAL A N 1
ATOM 671 C CA . VAL A 1 93 ? -7.129 55.189 61.327 1.00 77.96 93 VAL A CA 1
ATOM 672 C C . VAL A 1 93 ? -7.828 56.039 60.275 1.00 77.61 93 VAL A C 1
ATOM 673 O O . VAL A 1 93 ? -7.298 56.252 59.186 1.00 76.50 93 VAL A O 1
ATOM 675 N N . ARG A 1 94 ? -9.021 56.522 60.613 1.00 78.43 94 ARG A N 1
ATOM 676 C CA . ARG A 1 94 ? -9.817 57.345 59.710 1.00 78.82 94 ARG A CA 1
ATOM 677 C C . ARG A 1 94 ? -9.041 58.546 59.170 1.00 78.02 94 ARG A C 1
ATOM 678 O O . ARG A 1 94 ? -9.107 58.849 57.978 1.00 76.17 94 ARG A O 1
ATOM 686 N N . ARG A 1 95 ? -8.307 59.227 60.045 1.00 78.08 95 ARG A N 1
ATOM 687 C CA . ARG A 1 95 ? -7.529 60.389 59.635 1.00 80.31 95 ARG A CA 1
ATOM 688 C C . ARG A 1 95 ? -6.410 59.969 58.690 1.00 81.90 95 ARG A C 1
ATOM 689 O O . ARG A 1 95 ? -6.107 60.666 57.721 1.00 81.90 95 ARG A O 1
ATOM 691 N N . ALA A 1 96 ? -5.802 58.823 58.978 1.00 84.70 96 ALA A N 1
ATOM 692 C CA . ALA A 1 96 ? -4.714 58.303 58.158 1.00 87.35 96 ALA A CA 1
ATOM 693 C C . ALA A 1 96 ? -5.187 58.024 56.735 1.00 89.31 96 ALA A C 1
ATOM 694 O O . ALA A 1 96 ? -4.749 58.677 55.788 1.00 91.25 96 ALA A O 1
ATOM 696 N N . ILE A 1 97 ? -6.084 57.054 56.589 1.00 91.20 97 ILE A N 1
ATOM 697 C CA . ILE A 1 97 ? -6.609 56.699 55.276 1.00 92.84 97 ILE A CA 1
ATOM 698 C C . ILE A 1 97 ? -7.804 57.577 54.917 1.00 94.45 97 ILE A C 1
ATOM 699 O O . ILE A 1 97 ? -8.871 57.011 54.599 1.00 97.18 97 ILE A O 1
ATOM 709 N N . LYS B 1 2 ? -18.631 34.890 61.250 1.00 48.16 2 LYS B N 1
ATOM 710 C CA . LYS B 1 2 ? -17.486 35.727 60.907 1.00 47.51 2 LYS B CA 1
ATOM 711 C C . LYS B 1 2 ? -17.204 36.092 59.454 1.00 42.14 2 LYS B C 1
ATOM 712 O O . LYS B 1 2 ? -17.510 35.354 58.512 1.00 39.88 2 LYS B O 1
ATOM 718 N N . ILE B 1 3 ? -16.608 37.268 59.308 1.00 39.35 3 ILE B N 1
ATOM 719 C CA . ILE B 1 3 ? -16.196 37.791 58.020 1.00 35.60 3 ILE B CA 1
ATOM 720 C C . ILE B 1 3 ? -14.673 37.742 58.037 1.00 34.99 3 ILE B C 1
ATOM 721 O O . ILE B 1 3 ? -14.029 38.268 58.954 1.00 34.96 3 ILE B O 1
ATOM 726 N N . VAL B 1 4 ? -14.110 37.107 57.017 1.00 35.46 4 VAL B N 1
ATOM 727 C CA . VAL B 1 4 ? -12.667 36.950 56.899 1.00 33.17 4 VAL B CA 1
ATOM 728 C C . VAL B 1 4 ? -12.079 37.627 55.663 1.00 29.12 4 VAL B C 1
ATOM 729 O O . VAL B 1 4 ? -12.706 37.675 54.609 1.00 29.97 4 VAL B O 1
ATOM 733 N N . VAL B 1 5 ? -10.864 38.141 55.801 1.00 27.38 5 VAL B N 1
ATOM 734 C CA . VAL B 1 5 ? -10.185 38.766 54.683 1.00 28.83 5 VAL B CA 1
ATOM 735 C C . VAL B 1 5 ? -8.819 38.099 54.455 1.00 28.36 5 VAL B C 1
ATOM 736 O O . VAL B 1 5 ? -8.114 37.761 55.404 1.00 27.08 5 VAL B O 1
ATOM 748 N N . GLY B 1 7 ? -5.301 38.535 51.932 1.00 28.24 7 GLY B N 1
ATOM 749 C CA . GLY B 1 7 ? -4.640 39.428 50.999 1.00 25.61 7 GLY B CA 1
ATOM 750 C C . GLY B 1 7 ? -3.286 39.878 51.498 1.00 28.36 7 GLY B C 1
ATOM 751 O O . GLY B 1 7 ? -2.689 39.239 52.369 1.00 32.48 7 GLY B O 1
ATOM 752 N N . ASP B 1 8 ? -2.799 40.984 50.943 1.00 29.74 8 ASP B N 1
ATOM 753 C CA . ASP B 1 8 ? -1.504 41.534 51.327 1.00 30.80 8 ASP B CA 1
ATOM 754 C C . ASP B 1 8 ? -1.652 42.253 52.661 1.00 32.10 8 ASP B C 1
ATOM 755 O O . ASP B 1 8 ? -2.766 42.556 53.094 1.00 32.27 8 ASP B O 1
ATOM 760 N N . SER B 1 9 ? -0.524 42.545 53.296 1.00 33.10 9 SER B N 1
ATOM 761 C CA . SER B 1 9 ? -0.511 43.213 54.594 1.00 36.74 9 SER B CA 1
ATOM 762 C C . SER B 1 9 ? -1.290 44.531 54.696 1.00 37.48 9 SER B C 1
ATOM 763 O O . SER B 1 9 ? -2.098 44.704 55.609 1.00 37.57 9 SER B O 1
ATOM 7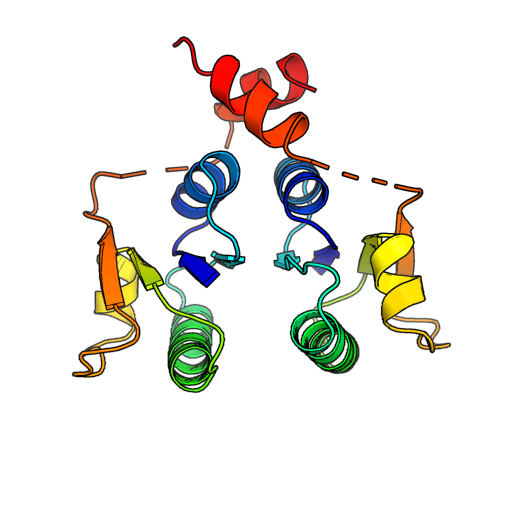66 N N . ASP B 1 10 ? -1.043 45.458 53.775 1.00 38.33 10 ASP B N 1
ATOM 767 C CA . ASP B 1 10 ? -1.721 46.756 53.796 1.00 36.40 10 ASP B CA 1
ATOM 768 C C . ASP B 1 10 ? -3.241 46.606 53.764 1.00 33.13 10 ASP B C 1
ATOM 769 O O . ASP B 1 10 ? -3.951 47.196 54.579 1.00 32.48 10 ASP B O 1
ATOM 774 N N . THR B 1 11 ? -3.728 45.802 52.826 1.00 32.24 11 THR B N 1
ATOM 775 C CA . THR B 1 11 ? -5.153 45.548 52.698 1.00 32.79 11 THR B CA 1
ATOM 776 C C . THR B 1 11 ? -5.680 44.926 53.986 1.00 34.31 11 THR B C 1
ATOM 777 O O . THR B 1 11 ? -6.645 45.404 54.582 1.00 36.76 11 THR B O 1
ATOM 781 N N . VAL B 1 12 ? -5.031 43.849 54.408 1.00 33.73 12 VAL B N 1
ATOM 782 C CA . VAL B 1 12 ? -5.422 43.132 55.614 1.00 32.70 12 VAL B CA 1
ATOM 783 C C . VAL B 1 12 ? -5.535 44.019 56.863 1.00 31.95 12 VAL B C 1
ATOM 784 O O . VAL B 1 12 ? -6.554 43.993 57.557 1.00 31.80 12 VAL B O 1
ATOM 788 N N . VAL B 1 13 ? -4.501 44.800 57.155 1.00 30.32 13 VAL B N 1
ATOM 789 C CA . VAL B 1 13 ? -4.549 45.660 58.336 1.00 32.32 13 VAL B CA 1
ATOM 790 C C . VAL B 1 13 ? -5.682 46.686 58.215 1.00 32.01 13 VAL B C 1
ATOM 791 O O . VAL B 1 13 ? -6.308 47.052 59.208 1.00 32.93 13 VAL B O 1
ATOM 795 N N . GLY B 1 14 ? -5.949 47.138 56.995 1.00 29.12 14 GLY B N 1
ATOM 796 C CA . GLY B 1 14 ? -7.016 48.102 56.786 1.00 29.14 14 GLY B CA 1
ATOM 797 C C . GLY B 1 14 ? -8.394 47.506 57.029 1.00 29.15 14 GLY B C 1
ATOM 798 O O . GLY B 1 14 ? -9.227 48.100 57.718 1.00 29.54 14 GLY B O 1
ATOM 799 N N . PHE B 1 15 ? -8.640 46.328 56.463 1.00 30.18 15 PHE B N 1
ATOM 800 C CA . PHE B 1 15 ? -9.929 45.672 56.637 1.00 31.83 15 PHE B CA 1
ATOM 801 C C . PHE B 1 15 ? -10.156 45.189 58.065 1.00 31.98 15 PHE B C 1
ATOM 802 O O . PHE B 1 15 ? -11.283 45.230 58.551 1.00 35.56 15 PHE B O 1
ATOM 810 N N . ARG B 1 16 ? -9.102 44.735 58.738 1.00 29.80 16 ARG B N 1
ATOM 811 C CA . ARG B 1 16 ? -9.248 44.287 60.122 1.00 33.06 16 ARG B CA 1
ATOM 812 C C . ARG B 1 16 ? -9.616 45.511 60.962 1.00 33.59 16 ARG B C 1
ATOM 813 O O . ARG B 1 16 ? -10.448 45.433 61.862 1.00 36.15 16 ARG B O 1
ATOM 821 N N . LEU B 1 17 ? -8.991 46.643 60.660 1.00 32.19 17 LEU B N 1
ATOM 822 C CA . LEU B 1 17 ? -9.290 47.876 61.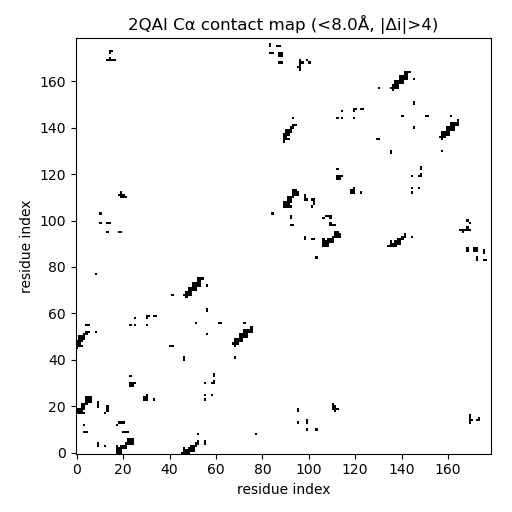376 1.00 34.02 17 LEU B CA 1
ATOM 823 C C . LEU B 1 17 ? -10.685 48.375 61.005 1.00 35.20 17 LEU B C 1
ATOM 824 O O . LEU B 1 17 ? -11.330 49.068 61.790 1.00 34.12 17 LEU B O 1
ATOM 829 N N . ALA B 1 18 ? -11.152 48.013 59.813 1.00 35.66 18 ALA B N 1
ATOM 830 C CA . ALA B 1 18 ? -12.466 48.450 59.357 1.00 32.16 18 ALA B CA 1
ATOM 831 C C . ALA B 1 18 ? -13.616 47.579 59.876 1.00 30.81 18 ALA B C 1
ATOM 832 O O . ALA B 1 18 ? -14.785 47.844 59.577 1.00 31.88 18 ALA B O 1
ATOM 834 N N . GLY B 1 19 ? -13.291 46.542 60.642 1.00 30.66 19 GLY B N 1
ATOM 835 C CA . GLY B 1 19 ? -14.342 45.709 61.196 1.00 31.70 19 GLY B CA 1
ATOM 836 C C . GLY B 1 19 ? -14.296 44.221 60.909 1.00 36.94 19 GLY B C 1
ATOM 837 O O . GLY B 1 19 ? -15.008 43.445 61.555 1.00 37.11 19 GLY B O 1
ATOM 838 N N . VAL B 1 20 ? -13.483 43.815 59.940 1.00 35.04 20 VAL B N 1
ATOM 839 C CA . VAL B 1 20 ? -13.368 42.401 59.603 1.00 37.64 20 VAL B CA 1
ATOM 840 C C . VAL B 1 20 ? -12.879 41.610 60.822 1.00 38.83 20 VAL B C 1
ATOM 841 O O . VAL B 1 20 ? -11.942 42.029 61.504 1.00 40.22 20 VAL B O 1
ATOM 845 N N . HIS B 1 21 ? -13.522 40.476 61.092 1.00 39.71 21 HIS B N 1
ATOM 846 C CA . HIS B 1 21 ? -13.176 39.639 62.242 1.00 40.21 21 HIS B CA 1
ATOM 847 C C . HIS B 1 21 ? -11.811 38.970 62.161 1.00 42.16 21 HIS B C 1
ATOM 848 O O . HIS B 1 21 ? -11.024 39.061 63.094 1.00 44.08 21 HIS B O 1
ATOM 855 N N . GLU B 1 22 ? -11.536 38.292 61.050 1.00 40.62 22 GLU B N 1
ATOM 856 C CA . GLU B 1 22 ? -10.264 37.602 60.864 1.00 35.12 22 GLU B CA 1
ATOM 857 C C . GLU B 1 22 ? -9.554 38.061 59.601 1.00 32.73 22 GLU B C 1
ATOM 858 O O . GLU B 1 22 ? -10.190 38.355 58.588 1.00 33.31 22 GLU B O 1
ATOM 864 N N . ALA B 1 23 ? -8.229 38.114 59.663 1.00 32.98 23 ALA B N 1
ATOM 865 C CA . ALA B 1 23 ? -7.429 38.553 58.526 1.00 30.78 23 ALA B CA 1
ATOM 866 C C . ALA B 1 23 ? -6.163 37.711 58.366 1.00 33.25 23 ALA B C 1
ATOM 867 O O . ALA B 1 23 ? -5.458 37.454 59.344 1.00 33.60 23 ALA B O 1
ATOM 869 N N . TYR B 1 24 ? -5.878 37.295 57.133 1.00 31.27 24 TYR B N 1
ATOM 870 C CA . TYR B 1 24 ? -4.695 36.483 56.836 1.00 29.56 24 TYR B CA 1
ATOM 871 C C . TYR B 1 24 ? -3.880 37.090 55.694 1.00 28.15 24 TYR B C 1
ATOM 872 O O . TYR B 1 24 ? -4.384 37.258 54.575 1.00 28.68 24 TYR B O 1
ATOM 881 N N . GLU B 1 25 ? -2.619 37.396 55.993 1.00 24.46 25 GLU B N 1
ATOM 882 C CA . GLU B 1 25 ? -1.687 37.991 55.043 1.00 28.52 25 GLU B CA 1
ATOM 883 C C . GLU B 1 25 ? -1.007 36.952 54.145 1.00 28.05 25 GLU B C 1
ATOM 884 O O . GLU B 1 25 ? -0.729 35.829 54.566 1.00 28.63 25 GLU B O 1
ATOM 890 N N . TYR B 1 26 ? -0.730 37.354 52.909 1.00 28.95 26 TYR B N 1
ATOM 891 C CA . TYR B 1 26 ? -0.047 36.509 51.936 1.00 28.25 26 TYR B CA 1
ATOM 892 C C . TYR B 1 26 ? 0.706 37.407 50.959 1.00 30.38 26 TYR B C 1
ATOM 893 O O . TYR B 1 26 ? 0.277 38.539 50.689 1.00 29.81 26 TYR B O 1
ATOM 902 N N . ASP B 1 27 ? 1.842 36.926 50.460 1.00 31.24 27 ASP B N 1
ATOM 903 C CA . ASP B 1 27 ? 2.583 37.676 49.456 1.00 30.83 27 ASP B CA 1
ATOM 904 C C . ASP B 1 27 ? 2.323 36.863 48.187 1.00 30.75 27 ASP B C 1
ATOM 905 O O . ASP B 1 27 ? 1.497 35.939 48.212 1.00 31.61 27 ASP B O 1
ATOM 910 N N . GLU B 1 28 ? 3.011 37.168 47.095 1.00 30.52 28 GLU B N 1
ATOM 911 C CA . GLU B 1 28 ? 2.766 36.446 45.852 1.00 34.26 28 GLU B CA 1
ATOM 912 C C . GLU B 1 28 ? 3.695 35.280 45.562 1.00 35.65 28 GLU B C 1
ATOM 913 O O . GLU B 1 28 ? 3.663 34.720 44.462 1.00 36.09 28 GLU B O 1
ATOM 919 N N . SER B 1 29 ? 4.526 34.908 46.530 1.00 33.52 29 SER B N 1
ATOM 920 C CA . SER B 1 29 ? 5.429 33.789 46.319 1.00 32.61 29 SER B CA 1
ATOM 921 C C . SER B 1 29 ? 4.579 32.528 46.159 1.00 32.29 29 SER B C 1
ATOM 922 O O . SER B 1 29 ? 3.435 32.462 46.643 1.00 32.57 29 SER B O 1
ATOM 925 N N . LEU B 1 30 ? 5.139 31.538 45.475 1.00 30.72 30 LEU B N 1
ATOM 926 C CA . LEU B 1 30 ? 4.449 30.271 45.246 1.00 30.45 30 LEU B CA 1
ATOM 927 C C . LEU B 1 30 ? 4.024 29.604 46.544 1.00 31.21 30 LEU B C 1
ATOM 928 O O . LEU B 1 30 ? 2.880 29.170 46.674 1.00 32.25 30 LEU B O 1
ATOM 933 N N . GLU B 1 31 ? 4.943 29.529 47.506 1.00 33.01 31 GLU B N 1
ATOM 934 C CA . GLU B 1 31 ? 4.649 28.882 48.783 1.00 35.99 31 GLU B CA 1
ATOM 935 C C . GLU B 1 31 ? 3.531 29.594 49.541 1.00 32.11 31 GLU B C 1
ATOM 936 O O . GLU B 1 31 ? 2.652 28.948 50.111 1.00 30.21 31 GLU B O 1
ATOM 942 N N . SER B 1 32 ? 3.551 30.923 49.528 1.00 31.08 32 SER B N 1
ATOM 943 C CA . SER B 1 32 ? 2.521 31.695 50.206 1.00 32.01 32 SER B CA 1
ATOM 944 C C . SER B 1 32 ? 1.170 31.506 49.503 1.00 32.26 32 SER B C 1
ATOM 945 O O . SER B 1 32 ? 0.132 31.396 50.160 1.00 30.19 32 SER B O 1
ATOM 948 N N . VAL B 1 33 ? 1.183 31.446 48.172 1.00 32.06 33 VAL B N 1
ATOM 949 C CA . VAL B 1 33 ? -0.062 31.257 47.419 1.00 29.41 33 VAL B CA 1
ATOM 950 C C . VAL B 1 33 ? -0.651 29.881 47.722 1.00 29.61 33 VAL B C 1
ATOM 951 O O . VAL B 1 33 ? -1.873 29.729 47.860 1.00 28.81 33 VAL B O 1
ATOM 955 N N . GLU B 1 34 ? 0.227 28.887 47.842 1.00 29.12 34 GLU B N 1
ATOM 956 C CA . GLU B 1 34 ? -0.195 27.525 48.143 1.00 30.81 34 GLU B CA 1
ATOM 957 C C . GLU B 1 34 ? -0.823 27.466 49.536 1.00 29.33 34 GLU B C 1
ATOM 958 O O . GLU B 1 34 ? -1.755 26.698 49.773 1.00 31.51 34 GLU B O 1
ATOM 964 N N . ARG B 1 35 ? -0.306 28.273 50.462 1.00 30.21 35 ARG B N 1
ATOM 965 C CA . ARG B 1 35 ? -0.867 28.307 51.815 1.00 30.33 35 ARG B CA 1
ATOM 966 C C . ARG B 1 35 ? -2.239 28.982 51.745 1.00 28.91 35 ARG B C 1
ATOM 967 O O . ARG B 1 35 ? -3.147 28.646 52.506 1.00 32.56 35 ARG B O 1
ATOM 975 N N . ALA B 1 36 ? -2.395 29.932 50.828 1.00 28.63 36 ALA B N 1
ATOM 976 C CA . ALA B 1 36 ? -3.684 30.603 50.681 1.00 29.45 36 ALA B CA 1
ATOM 977 C C . ALA B 1 36 ? -4.717 29.603 50.168 1.00 28.55 36 ALA B C 1
ATOM 978 O O . ALA B 1 36 ? -5.849 29.584 50.647 1.00 30.57 36 ALA B O 1
ATOM 980 N N . ARG B 1 37 ? -4.331 28.763 49.206 1.00 33.58 37 ARG B N 1
ATOM 981 C CA . ARG B 1 37 ? -5.262 27.754 48.672 1.00 34.40 37 ARG B CA 1
ATOM 982 C C . ARG B 1 37 ? -5.790 26.879 49.798 1.00 35.21 37 ARG B C 1
ATOM 983 O O . ARG B 1 37 ? -6.994 26.685 49.930 1.00 36.93 37 ARG B O 1
ATOM 991 N N . ASN B 1 38 ? -4.875 26.342 50.602 1.00 36.92 38 ASN B N 1
ATOM 992 C CA . ASN B 1 38 ? -5.266 25.487 51.711 1.00 36.22 38 ASN B CA 1
ATOM 993 C C . ASN B 1 38 ? -6.138 26.229 52.712 1.00 36.56 38 ASN B C 1
ATOM 994 O O . ASN B 1 38 ? -7.121 25.678 53.204 1.00 37.99 38 ASN B O 1
ATOM 999 N N . LYS B 1 39 ? -5.790 27.480 53.004 1.00 36.91 39 LYS B N 1
ATOM 1000 C CA . LYS B 1 39 ? -6.569 28.282 53.946 1.00 37.19 39 LYS B CA 1
ATOM 1001 C C . LYS B 1 39 ? -8.010 28.467 53.459 1.00 35.80 39 LYS B C 1
ATOM 1002 O O . LYS B 1 39 ? -8.956 28.307 54.231 1.00 35.40 39 LYS B O 1
ATOM 1008 N N . LEU B 1 40 ? -8.165 28.802 52.180 1.00 36.29 40 LEU B N 1
ATOM 1009 C CA . LEU B 1 40 ? -9.487 28.995 51.578 1.00 38.75 40 LEU B CA 1
ATOM 1010 C C . LEU B 1 40 ? -10.312 27.723 51.784 1.00 42.06 40 LEU B C 1
ATOM 1011 O O . LEU B 1 40 ? -11.458 27.762 52.248 1.00 43.39 40 LEU B O 1
ATOM 1016 N N . ARG B 1 41 ? -9.710 26.593 51.434 1.00 42.07 41 ARG B N 1
ATOM 1017 C CA . ARG B 1 41 ? -10.369 25.304 51.562 1.00 48.37 41 ARG B CA 1
ATOM 1018 C C . ARG B 1 41 ? -10.820 25.033 52.994 1.00 47.99 41 ARG B C 1
ATOM 1019 O O . ARG B 1 41 ? -11.880 24.453 53.221 1.00 50.58 41 ARG B O 1
ATOM 1027 N N . GLU B 1 42 ? -10.020 25.470 53.960 1.00 48.95 42 GLU B N 1
ATOM 1028 C CA . GLU B 1 42 ? -10.349 25.278 55.366 1.00 50.30 42 GLU B CA 1
ATOM 1029 C C . GLU B 1 42 ? -11.487 26.201 55.816 1.00 49.19 42 GLU B C 1
ATOM 1030 O O . GLU B 1 42 ? -12.366 25.801 56.587 1.00 49.50 42 GLU B O 1
ATOM 1036 N N . LEU B 1 43 ? -11.459 27.442 55.343 1.00 45.73 43 LEU B N 1
ATOM 1037 C CA . LEU B 1 43 ? -12.482 28.412 55.706 1.00 44.48 43 LEU B CA 1
ATOM 1038 C C . LEU B 1 43 ? -13.862 27.963 55.220 1.00 44.42 43 LEU B C 1
AT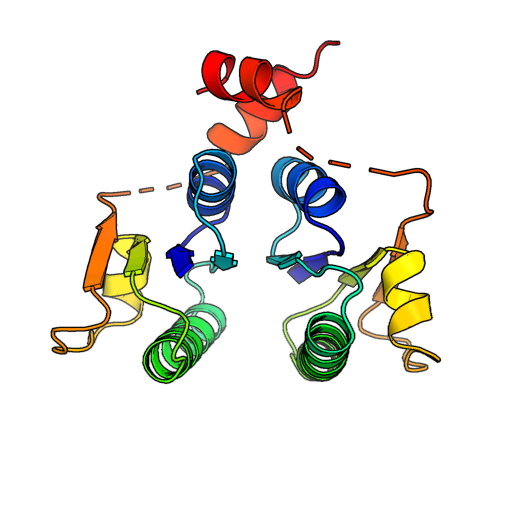OM 1039 O O . LEU B 1 43 ? -14.871 28.225 55.872 1.00 42.04 43 LEU B O 1
ATOM 1044 N N . LEU B 1 44 ? -13.896 27.282 54.079 1.00 44.66 44 LEU B N 1
ATOM 1045 C CA . LEU B 1 44 ? -15.152 26.794 53.530 1.00 50.72 44 LEU B CA 1
ATOM 1046 C C . LEU B 1 44 ? -15.757 25.739 54.454 1.00 52.54 44 LEU B C 1
ATOM 1047 O O . LEU B 1 44 ? -16.981 25.595 54.532 1.00 57.19 44 LEU B O 1
ATOM 1052 N N . GLU B 1 45 ? -14.893 25.013 55.159 1.00 53.01 45 GLU B N 1
ATOM 1053 C CA . GLU B 1 45 ? -15.331 23.966 56.074 1.00 54.73 45 GLU B CA 1
ATOM 1054 C C . GLU B 1 45 ? -15.688 24.449 57.481 1.00 54.04 45 GLU B C 1
ATOM 1055 O O . GLU B 1 45 ? -16.204 23.679 58.289 1.00 57.73 45 GLU B O 1
ATOM 1061 N N . ARG B 1 46 ? -15.418 25.715 57.780 1.00 52.64 46 ARG B N 1
ATOM 1062 C CA . ARG B 1 46 ? -15.751 26.250 59.093 1.00 51.41 46 ARG B CA 1
ATOM 1063 C C . ARG B 1 46 ? -17.210 26.701 59.110 1.00 56.07 46 ARG B C 1
ATOM 1064 O O . ARG B 1 46 ? -17.705 27.291 58.143 1.00 56.64 46 ARG B O 1
ATOM 1072 N N . ASP B 1 47 ? -17.892 26.419 60.215 1.00 56.67 47 ASP B N 1
ATOM 1073 C CA . ASP B 1 47 ? -19.300 26.766 60.360 1.00 57.81 47 ASP B CA 1
ATOM 1074 C C . ASP B 1 47 ? -19.518 28.188 60.834 1.00 56.41 47 ASP B C 1
ATOM 1075 O O . ASP B 1 47 ? -20.633 28.707 60.757 1.00 59.86 47 ASP B O 1
ATOM 1080 N N . ASP B 1 48 ? -18.463 28.820 61.331 1.00 52.38 48 ASP B N 1
ATOM 1081 C CA . ASP B 1 48 ? -18.588 30.188 61.817 1.00 47.40 48 ASP B CA 1
ATOM 1082 C C . ASP B 1 48 ? -18.086 31.220 60.820 1.00 42.92 48 ASP B C 1
ATOM 1083 O O . ASP B 1 48 ? -17.886 32.385 61.179 1.00 43.97 48 ASP B O 1
ATOM 1088 N N . VAL B 1 49 ? -17.892 30.802 59.572 1.00 39.51 49 VAL B N 1
ATOM 1089 C CA . VAL B 1 49 ? -17.409 31.714 58.534 1.00 35.14 49 VAL B CA 1
ATOM 1090 C C . VAL B 1 49 ? -18.426 31.918 57.418 1.00 34.79 49 VAL B C 1
ATOM 1091 O O . VAL B 1 49 ? -18.660 31.026 56.600 1.00 34.07 49 VAL B O 1
ATOM 1095 N N . GLY B 1 50 ? -19.013 33.107 57.367 1.00 36.47 50 GLY B N 1
ATOM 1096 C CA . GLY B 1 50 ? -20.005 33.378 56.342 1.00 35.92 50 GLY B CA 1
ATOM 1097 C C . GLY B 1 50 ? -19.508 34.172 55.149 1.00 37.04 50 GLY B C 1
ATOM 1098 O O . GLY B 1 50 ? -20.052 34.074 54.043 1.00 37.77 50 GLY B O 1
ATOM 1099 N N . ILE B 1 51 ? -18.471 34.968 55.352 1.00 35.86 51 ILE B N 1
ATOM 1100 C CA . ILE B 1 51 ? -17.964 35.778 54.259 1.00 34.31 51 ILE B CA 1
ATOM 1101 C C . ILE B 1 51 ? -16.454 35.793 54.163 1.00 33.11 51 ILE B C 1
ATOM 1102 O O . ILE B 1 51 ? -15.758 35.980 55.161 1.00 32.66 51 ILE B O 1
ATOM 110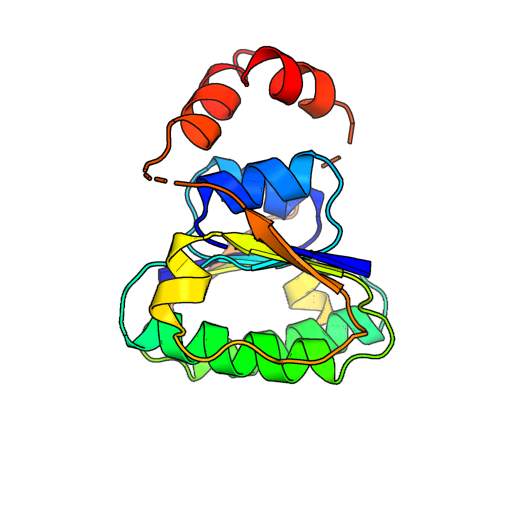7 N N . ILE B 1 52 ? -15.961 35.609 52.943 1.00 33.31 52 ILE B N 1
ATOM 1108 C CA . ILE B 1 52 ? -14.538 35.642 52.686 1.00 31.00 52 ILE B CA 1
ATOM 1109 C C . ILE B 1 52 ? -14.252 36.746 51.668 1.00 33.39 52 ILE B C 1
ATOM 1110 O O . ILE B 1 52 ? -14.740 36.714 50.532 1.00 30.88 52 ILE B O 1
ATOM 1115 N N . LEU B 1 53 ? -13.482 37.739 52.101 1.00 32.21 53 LEU B N 1
ATOM 1116 C CA . LEU B 1 53 ? -13.089 38.852 51.249 1.00 28.67 53 LEU B CA 1
ATOM 1117 C C . LEU B 1 53 ? -11.642 38.559 50.867 1.00 30.82 53 LEU B C 1
ATOM 1118 O O . LEU B 1 53 ? -10.797 38.332 51.745 1.00 30.80 53 LEU B O 1
ATOM 1123 N N . ILE B 1 54 ? -11.357 38.563 49.566 1.00 27.89 54 ILE B N 1
ATOM 1124 C CA . ILE B 1 54 ? -10.015 38.270 49.085 1.00 30.07 54 ILE B CA 1
ATOM 1125 C C . ILE B 1 54 ? -9.607 39.222 47.967 1.00 29.15 54 ILE B C 1
ATOM 1126 O O . ILE B 1 54 ? -10.398 39.503 47.060 1.00 28.50 54 ILE B O 1
ATOM 1131 N N . THR B 1 55 ? -8.374 39.723 48.031 1.00 26.72 55 THR B N 1
ATOM 1132 C CA . THR B 1 55 ? -7.907 40.650 47.002 1.00 27.97 55 THR B CA 1
ATOM 1133 C C . THR B 1 55 ? -7.983 40.011 45.626 1.00 30.40 55 THR B C 1
ATOM 1134 O O . THR B 1 55 ? -7.907 38.783 45.480 1.00 33.25 55 THR B O 1
ATOM 1138 N N . GLU B 1 56 ? -8.121 40.859 44.619 1.00 33.99 56 GLU B N 1
ATOM 1139 C CA . GLU B 1 56 ? -8.200 40.410 43.241 1.00 35.86 56 GLU B CA 1
ATOM 1140 C C . GLU B 1 56 ? -6.905 39.664 42.876 1.00 32.56 56 GLU B C 1
ATOM 1141 O O . GLU B 1 56 ? -6.945 38.590 42.277 1.00 35.51 56 GLU B O 1
ATOM 1147 N N . ARG B 1 57 ? -5.764 40.231 43.254 1.00 30.93 57 ARG B N 1
ATOM 1148 C CA . ARG B 1 57 ? -4.464 39.620 42.964 1.00 33.02 57 ARG B CA 1
ATOM 1149 C C . ARG B 1 57 ? -4.375 38.185 43.489 1.00 33.24 57 ARG B C 1
ATOM 1150 O O . ARG B 1 57 ? -4.136 37.249 42.726 1.00 36.05 57 ARG B O 1
ATOM 1158 N N . LEU B 1 58 ? -4.553 38.028 44.799 1.00 30.90 58 LEU B N 1
ATOM 1159 C CA . LEU B 1 58 ? -4.466 36.719 45.437 1.00 31.30 58 LEU B CA 1
ATOM 1160 C C . LEU B 1 58 ? -5.399 35.695 44.793 1.00 29.22 58 LEU B C 1
ATOM 1161 O O . LEU B 1 58 ? -4.983 34.571 44.496 1.00 29.45 58 LEU B O 1
ATOM 1166 N N . ALA B 1 59 ? -6.652 36.086 44.577 1.00 26.14 59 ALA B N 1
ATOM 1167 C CA . ALA B 1 59 ? -7.626 35.195 43.951 1.00 31.74 59 ALA B CA 1
ATOM 1168 C C . ALA B 1 59 ? -7.106 34.715 42.591 1.00 30.95 59 ALA B C 1
ATOM 1169 O O . ALA B 1 59 ? -7.252 33.543 42.244 1.00 31.04 59 ALA B O 1
ATOM 1171 N N . GLN B 1 60 ? -6.502 35.619 41.822 1.00 32.04 60 GLN B N 1
ATOM 1172 C CA . GLN B 1 60 ? -5.968 35.245 40.510 1.00 33.25 60 GLN B CA 1
ATOM 1173 C C . GLN B 1 60 ? -4.698 34.399 40.655 1.00 32.99 60 GLN B C 1
ATOM 1174 O O . GLN B 1 60 ? -4.428 33.533 39.822 1.00 32.20 60 GLN B O 1
ATOM 1180 N N . ARG B 1 61 ? -3.927 34.642 41.714 1.00 31.04 61 ARG B N 1
ATOM 1181 C CA . ARG B 1 61 ? -2.715 33.859 41.947 1.00 31.70 61 ARG B CA 1
ATOM 1182 C C . ARG B 1 61 ? -3.121 32.427 42.291 1.00 33.39 61 ARG B C 1
ATOM 1183 O O . ARG B 1 61 ? -2.511 31.465 41.823 1.00 33.24 61 ARG B O 1
ATOM 1191 N N . ILE B 1 62 ? -4.162 32.303 43.110 1.00 34.54 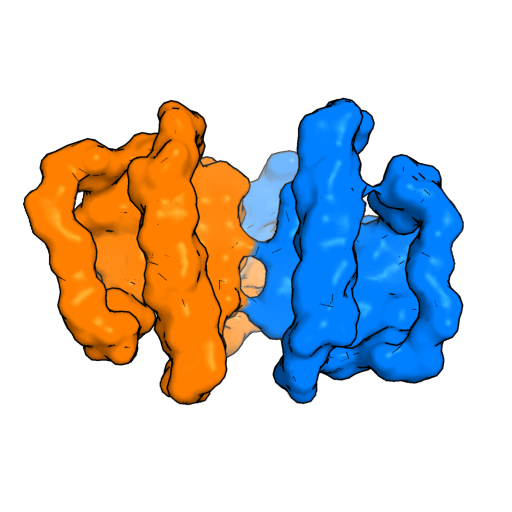62 ILE B N 1
ATOM 1192 C CA . ILE B 1 62 ? -4.675 31.004 43.509 1.00 34.34 62 ILE B CA 1
ATOM 1193 C C . ILE B 1 62 ? -5.151 30.285 42.257 1.00 37.18 62 ILE B C 1
ATOM 1194 O O . ILE B 1 62 ? -4.859 29.105 42.057 1.00 39.46 62 ILE B O 1
ATOM 1199 N N . GLY B 1 63 ? -5.871 31.013 41.410 1.00 41.83 63 GLY B N 1
ATOM 1200 C CA . GLY B 1 63 ? -6.363 30.437 40.170 1.00 47.34 63 GLY B CA 1
ATOM 1201 C C . GLY B 1 63 ? -7.817 30.024 40.246 1.00 51.36 63 GLY B C 1
ATOM 1202 O O . GLY B 1 63 ? -8.714 30.848 40.095 1.00 55.16 63 GLY B O 1
ATOM 1203 N N . SER B 1 64 ? -8.049 28.738 40.479 1.00 58.68 64 SER B N 1
ATOM 1204 C CA . SER B 1 64 ? -9.402 28.209 40.590 1.00 63.29 64 SER B CA 1
ATOM 1205 C C . SER B 1 64 ? -10.036 28.705 41.883 1.00 64.42 64 SER B C 1
ATOM 1206 O O . SER B 1 64 ? -9.446 28.584 42.956 1.00 69.05 64 SER B O 1
ATOM 1209 N N . LEU B 1 65 ? -11.231 29.272 41.781 1.00 64.32 65 LEU B N 1
ATOM 1210 C CA . LEU B 1 65 ? -11.931 29.768 42.959 1.00 63.95 65 LEU B CA 1
ATOM 1211 C C . LEU B 1 65 ? -13.184 28.922 43.162 1.00 66.37 65 LEU B C 1
ATOM 1212 O O . LEU B 1 65 ? -13.811 28.492 42.193 1.00 68.90 65 LEU B O 1
ATOM 1217 N N . PRO B 1 66 ? -13.562 28.662 44.423 1.00 66.52 66 PRO B N 1
ATOM 1218 C CA . PRO B 1 66 ? -14.756 27.855 44.692 1.00 67.65 66 PRO B CA 1
ATOM 1219 C C . PRO B 1 66 ? -15.977 28.397 43.954 1.00 69.57 66 PRO B C 1
ATOM 1220 O O . PRO B 1 66 ? -16.046 29.587 43.641 1.00 68.34 66 PRO B O 1
ATOM 1224 N N . GLU B 1 67 ? -16.934 27.519 43.669 1.00 72.06 67 GLU B N 1
ATOM 1225 C CA . GLU B 1 67 ? -18.151 27.919 42.971 1.00 73.28 67 GLU B CA 1
ATOM 1226 C C . GLU B 1 67 ? -19.352 27.804 43.904 1.00 72.99 67 GLU B C 1
ATOM 1227 O O . GLU B 1 67 ? -20.497 27.739 43.457 1.00 75.54 67 GLU B O 1
ATOM 1229 N N . VAL B 1 68 ? -19.081 27.784 45.205 1.00 70.84 68 VAL B N 1
ATOM 1230 C CA . VAL B 1 68 ? -20.127 27.674 46.216 1.00 67.08 68 VAL B CA 1
ATOM 1231 C C . VAL B 1 68 ? -20.986 28.928 46.326 1.00 64.85 68 VAL B C 1
ATOM 1232 O O . VAL B 1 68 ? -20.625 29.994 45.832 1.00 63.08 68 VAL B O 1
ATOM 1236 N N . LYS B 1 69 ? -22.127 28.791 46.990 1.00 63.79 69 LYS B N 1
ATOM 1237 C CA . LYS B 1 69 ? -23.039 29.911 47.178 1.00 63.94 69 LYS B CA 1
ATOM 1238 C C . LYS B 1 69 ? -22.831 30.442 48.597 1.00 60.40 69 LYS B C 1
ATOM 1239 O O . LYS B 1 69 ? -22.941 31.641 48.850 1.00 59.35 69 LYS B O 1
ATOM 1245 N N . PHE B 1 70 ? -22.514 29.534 49.515 1.00 57.22 70 PHE B N 1
ATOM 1246 C CA . PHE B 1 70 ? -22.251 29.893 50.901 1.00 53.05 70 PHE B CA 1
ATOM 1247 C C . PHE B 1 70 ? -21.039 29.091 51.352 1.00 52.78 70 PHE B C 1
ATOM 1248 O O . PHE B 1 70 ? -20.962 27.891 51.104 1.00 57.17 70 PHE B O 1
ATOM 1256 N N . PRO B 1 71 ? -20.058 29.747 51.990 1.00 49.06 71 PRO B N 1
ATOM 1257 C CA . PRO B 1 71 ? -20.040 31.177 52.314 1.00 44.62 71 PRO B CA 1
ATOM 1258 C C . PRO B 1 71 ? -19.980 32.065 51.075 1.00 41.91 71 PRO B C 1
ATOM 1259 O O . PRO B 1 71 ? -19.819 31.588 49.951 1.00 41.96 71 PRO B O 1
ATOM 1263 N N . ILE B 1 72 ? -20.107 33.365 51.306 1.00 40.24 72 ILE B N 1
ATOM 1264 C CA . ILE B 1 72 ? -20.050 34.352 50.246 1.00 38.40 72 ILE B CA 1
ATOM 1265 C C . ILE B 1 72 ? -18.594 34.778 50.053 1.00 37.26 72 ILE B C 1
ATOM 1266 O O . ILE B 1 72 ? -17.943 35.231 50.990 1.00 37.25 72 ILE B O 1
ATOM 1271 N N . ILE B 1 73 ? -18.089 34.615 48.836 1.00 37.95 73 ILE B N 1
ATOM 1272 C CA . ILE B 1 73 ? -16.718 34.986 48.510 1.00 35.39 73 ILE B CA 1
ATOM 1273 C C . ILE B 1 73 ? -16.775 36.233 47.647 1.00 35.65 73 ILE B C 1
ATOM 1274 O O . ILE B 1 73 ? -17.449 36.243 46.622 1.00 36.25 73 ILE B O 1
ATOM 1279 N N . LEU B 1 74 ? -16.081 37.285 48.074 1.00 35.99 74 LEU B N 1
ATOM 1280 C CA . LEU B 1 74 ? -16.043 38.545 47.338 1.00 33.24 74 LEU B CA 1
ATOM 1281 C C . LEU B 1 74 ? -14.611 38.975 47.093 1.00 34.73 74 LEU B C 1
ATOM 1282 O O . LEU B 1 74 ? -13.766 38.895 47.986 1.00 33.41 74 LEU B O 1
ATOM 1287 N N . GLN B 1 75 ? -14.343 39.448 45.884 1.00 35.96 75 GLN B N 1
ATOM 1288 C CA . GLN B 1 75 ? -13.011 39.903 45.545 1.00 35.26 75 GLN B CA 1
ATOM 1289 C C . GLN B 1 75 ? -12.901 41.403 45.778 1.00 35.75 75 GLN B C 1
ATOM 1290 O O . GLN B 1 75 ? -13.862 42.150 45.585 1.00 32.78 75 GLN B O 1
ATOM 1296 N N . ILE B 1 76 ? -11.720 41.829 46.206 1.00 36.71 76 ILE B N 1
ATOM 1297 C CA . ILE B 1 76 ? -11.447 43.235 46.461 1.00 38.30 76 ILE B CA 1
ATOM 1298 C C . ILE B 1 76 ? -10.662 43.782 45.277 1.00 40.12 76 ILE B C 1
ATOM 1299 O O . ILE B 1 76 ? -9.584 43.280 44.957 1.00 43.00 76 ILE B O 1
ATOM 1304 N N . PRO B 1 77 ? -11.192 44.816 44.606 1.00 42.12 77 PRO B N 1
ATOM 1305 C CA . PRO B 1 77 ? -10.500 45.402 43.456 1.00 43.33 77 PRO B CA 1
ATOM 1306 C C . PRO B 1 77 ? -9.105 45.905 43.812 1.00 45.41 77 PRO B C 1
ATOM 1307 O O . PRO B 1 77 ? -8.908 46.530 44.851 1.00 43.60 77 PRO B O 1
ATOM 1311 N N . ASP B 1 78 ? -8.144 45.616 42.939 1.00 52.10 78 ASP B N 1
ATOM 1312 C CA . ASP B 1 78 ? -6.755 46.016 43.133 1.00 58.81 78 ASP B CA 1
ATOM 1313 C C . ASP B 1 78 ? -6.601 47.534 43.215 1.00 59.61 78 ASP B C 1
ATOM 1314 O O . ASP B 1 78 ? -7.529 48.281 42.904 1.00 63.16 78 ASP B O 1
ATOM 1319 N N . GLU B 1 86 ? 4.038 47.420 48.970 1.00 66.79 86 GLU B N 1
ATOM 1320 C CA . GLU B 1 86 ? 3.212 48.580 49.287 1.00 67.71 86 GLU B CA 1
ATOM 1321 C C . GLU B 1 86 ? 2.943 48.674 50.789 1.00 66.90 86 GLU B C 1
ATOM 1322 O O . GLU B 1 86 ? 2.458 47.723 51.406 1.00 65.59 86 GLU B O 1
ATOM 1324 N N . ASP B 1 87 ? 3.259 49.830 51.369 1.00 65.86 87 ASP B N 1
ATOM 1325 C CA . ASP B 1 87 ? 3.061 50.053 52.797 1.00 65.17 87 ASP B CA 1
ATOM 1326 C C . ASP B 1 87 ? 2.514 51.452 53.071 1.00 64.85 87 ASP B C 1
ATOM 1327 O O . ASP B 1 87 ? 2.715 52.005 54.157 1.00 62.82 87 ASP B O 1
ATOM 1329 N N . ILE B 1 88 ? 1.822 52.014 52.082 1.00 64.62 88 ILE B N 1
ATOM 1330 C CA . ILE B 1 88 ? 1.235 53.350 52.186 1.00 63.96 88 ILE B CA 1
ATOM 1331 C C . ILE B 1 88 ? 0.214 53.471 53.318 1.00 61.58 88 ILE B C 1
ATOM 1332 O O . ILE B 1 88 ? 0.127 54.511 53.974 1.00 63.11 88 ILE B O 1
ATOM 1337 N N . LEU B 1 89 ? -0.552 52.407 53.542 1.00 59.66 89 LEU B N 1
ATOM 1338 C CA . LEU B 1 89 ? -1.576 52.392 54.585 1.00 57.87 89 LEU B CA 1
ATOM 1339 C C . LEU B 1 89 ? -0.959 52.255 55.977 1.00 56.20 89 LEU B C 1
ATOM 1340 O O . LEU B 1 89 ? -1.263 53.040 56.875 1.00 55.80 89 LEU B O 1
ATOM 1345 N N . ARG B 1 90 ? -0.095 51.257 56.154 1.00 54.00 90 ARG B N 1
ATOM 1346 C CA . ARG B 1 90 ? 0.573 51.038 57.434 1.00 50.86 90 ARG B CA 1
ATOM 1347 C C . ARG B 1 90 ? 1.480 52.217 57.768 1.00 51.05 90 ARG B C 1
ATOM 1348 O O . ARG B 1 90 ? 1.646 52.580 58.935 1.00 50.59 90 ARG B O 1
ATOM 1356 N N . ASP B 1 91 ? 2.064 52.815 56.735 1.00 53.51 91 ASP B N 1
ATOM 1357 C CA . ASP B 1 91 ? 2.956 53.952 56.917 1.00 57.47 91 ASP B CA 1
ATOM 1358 C C . ASP B 1 91 ? 2.164 55.157 57.425 1.00 56.58 91 ASP B C 1
ATOM 1359 O O . ASP B 1 91 ? 2.563 55.809 58.390 1.00 55.59 91 ASP B O 1
ATOM 1364 N N . VAL B 1 92 ? 1.032 55.433 56.778 1.00 56.90 92 VAL B N 1
ATOM 1365 C CA . VAL B 1 92 ? 0.184 56.563 57.151 1.00 56.32 92 VAL B CA 1
ATOM 1366 C C . VAL B 1 92 ? -0.331 56.468 58.586 1.00 57.69 92 VAL B C 1
ATOM 1367 O O . VAL B 1 92 ? -0.267 57.447 59.341 1.00 55.76 92 VAL B O 1
ATOM 1369 N N . VAL B 1 93 ? -0.847 55.298 58.959 1.00 56.52 93 VAL B N 1
ATOM 1370 C CA . VAL B 1 93 ? -1.361 55.099 60.311 1.00 57.78 93 VAL B CA 1
ATOM 1371 C C . VAL B 1 93 ? -0.227 55.235 61.327 1.00 58.51 93 VAL B C 1
ATOM 1372 O O . VAL B 1 93 ? -0.439 55.691 62.451 1.00 56.15 93 VAL B O 1
ATOM 1376 N N . ARG B 1 94 ? 0.975 54.834 60.920 1.00 60.47 94 ARG B N 1
ATOM 1377 C CA . ARG B 1 94 ? 2.148 54.912 61.787 1.00 65.22 94 ARG B CA 1
ATOM 1378 C C . ARG B 1 94 ? 2.535 56.371 62.019 1.00 65.23 94 ARG B C 1
ATOM 1379 O O . ARG B 1 94 ? 2.740 56.798 63.157 1.00 62.03 94 ARG B O 1
ATOM 1381 N N . ARG B 1 95 ? 2.636 57.130 60.933 1.00 67.47 95 ARG B N 1
ATOM 1382 C CA . ARG B 1 95 ? 2.987 58.542 61.017 1.00 72.07 95 ARG B CA 1
ATOM 1383 C C . ARG B 1 95 ? 1.945 59.277 61.857 1.00 74.62 95 ARG B C 1
ATOM 1384 O O . ARG B 1 95 ? 2.276 60.165 62.644 1.00 74.90 95 ARG B O 1
ATOM 1392 N N . ALA B 1 96 ? 0.685 58.888 61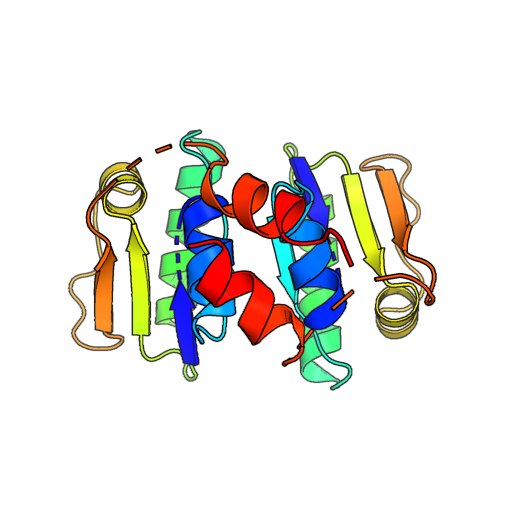.686 1.00 77.62 96 ALA B N 1
ATOM 1393 C CA . ALA B 1 96 ? -0.420 59.500 62.414 1.00 80.86 96 ALA B CA 1
ATOM 1394 C C . ALA B 1 96 ? -0.245 59.370 63.920 1.00 82.77 96 ALA B C 1
ATOM 1395 O O . ALA B 1 96 ? -0.835 60.130 64.690 1.00 84.12 96 ALA B O 1
ATOM 1397 N N . ILE B 1 97 ? 0.561 58.405 64.343 1.00 84.98 97 ILE B N 1
ATOM 1398 C CA . ILE B 1 97 ? 0.795 58.207 65.766 1.00 88.50 97 ILE B CA 1
ATOM 1399 C C . ILE B 1 97 ? 1.825 59.214 66.271 1.00 90.91 97 ILE B C 1
ATOM 1400 O O . ILE B 1 97 ? 2.912 58.846 66.714 1.00 91.07 97 ILE B O 1
ATOM 1405 N N . GLY B 1 98 ? 1.470 60.492 66.184 1.00 93.84 98 GLY B N 1
ATOM 1406 C CA . GLY B 1 98 ? 2.352 61.548 66.644 1.00 94.64 98 GLY B CA 1
ATOM 1407 C C . GLY B 1 98 ? 1.853 62.035 67.988 1.00 96.11 98 GLY B C 1
ATOM 1408 O O . GLY B 1 98 ? 2.071 63.183 68.377 1.00 95.25 98 GLY B O 1
ATOM 1409 N N . VAL B 1 99 ? 1.173 61.141 68.697 1.00 96.46 99 VAL B N 1
ATOM 1410 C CA . VAL B 1 99 ? 0.622 61.445 70.009 1.00 96.29 99 VAL B CA 1
ATOM 1411 C C . VAL B 1 99 ? 1.753 61.581 71.023 1.00 95.98 99 VAL B C 1
ATOM 1412 O O . VAL B 1 99 ? 2.893 61.207 70.676 1.00 95.69 99 VAL B O 1
#

Secondary structure (DSSP, 8-state):
-EE---HHHHHHHHHHT-SB-----SSHHHHHHHHHHHHHHHT-TT--EEEEEHHHHHHH-S----SSSEEEEEPTT--THHHHHHHH-/-EE---HHHHHHHHHTT-SB-----SSHHHHHHHHHHHHHHHH-TT--EEEEEHHHHHHH-S----SSSEEEEEP---HHHHHHHHT---

Foldseek 3Di:
DAEEEAPVLQVVVVVVDGPYYDHADLDPVRLVVVLVVLVVLQPDPPYQEYEYEPVSCVSNNDDDDDPGSHYHYDYPVRVVCVVVVVVVD/DAEEEADLVQVVVVVVPGDYYDHADLDPVRLVVVLVVLVVLQVDPPYQHYEYEPVSCVSNPDDDPDPGSHYHYDYDPCPRVVVVVVVPPD

Radius of gyration: 16.4 Å; Cα contacts (8 Å, |Δi|>4): 261; chains: 2; bounding box: 40×38×39 Å

CATH classification: 3.40.50.10580

Organism: Pyrococcus furiosus (strain ATCC 43587 / DSM 3638 / JCM 8422 / Vc1) (NCBI:txid186497)

B-factor: mean 46.76, std 18.06, range [21.96, 99.83]

Nearest PDB structures (foldseek):
  2qai-assembly1_B  TM=1.011E+00  e=1.973E-17  Pyrococcus furiosus
  2qai-assembly1_A  TM=9.098E-01  e=4.430E-15  Pyrococcus furiosus
  3pbk-assembly1_A  TM=5.368E-01  e=1.655E+00  Escherichia coli O6
  5mqf-assembly1_A  TM=4.010E-01  e=1.655E+00  Homo sapiens
  2qai-assembly1_A  TM=1.011E+00  e=1.698E-17  Pyrococcus furiosus